Protein AF-A0A7J4Q6X4-F1 (afdb_monomer_lite)

Radius of gyration: 12.21 Å; chains: 1; bounding box: 27×17×36 Å

Secondary structure (DSSP, 8-state):
--HHHHHHHHHHHHHT-TTHHHHHTT-HHHHHHHHHHHHHHHHHHTTSTHHHHHHHHHHHHHHHHHHHHHT--

Structure (mmCIF, N/CA/C/O backbone):
data_AF-A0A7J4Q6X4-F1
#
_entry.id   AF-A0A7J4Q6X4-F1
#
loop_
_atom_site.group_PDB
_atom_site.id
_atom_sit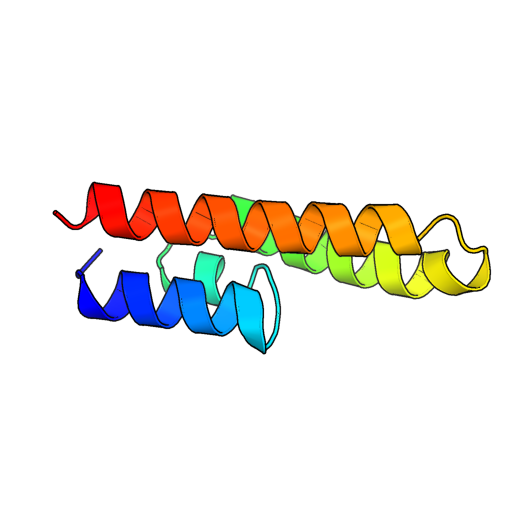e.type_symbol
_atom_site.label_atom_id
_atom_site.label_alt_id
_atom_site.label_comp_id
_atom_site.label_asym_id
_atom_site.label_entity_id
_atom_site.label_seq_id
_atom_site.pdbx_PDB_ins_code
_atom_site.Cartn_x
_atom_site.Cartn_y
_atom_site.Cartn_z
_atom_site.occupancy
_atom_site.B_iso_or_equiv
_atom_site.auth_seq_id
_atom_site.auth_comp_id
_atom_site.auth_asym_id
_atom_site.auth_atom_id
_atom_site.pdbx_PDB_model_num
ATOM 1 N N . VAL A 1 1 ? -5.802 -3.057 15.439 1.00 84.88 1 VAL A N 1
ATOM 2 C CA . VAL A 1 1 ? -5.513 -1.671 14.986 1.00 84.88 1 VAL A CA 1
ATOM 3 C C . VAL A 1 1 ? -6.708 -0.816 15.371 1.00 84.88 1 VAL A C 1
ATOM 5 O O . VAL A 1 1 ? -7.807 -1.342 15.318 1.00 84.88 1 VAL A O 1
ATOM 8 N N . SER A 1 2 ? -6.541 0.427 15.834 1.00 95.94 2 SER A N 1
ATOM 9 C CA . SER A 1 2 ? -7.712 1.275 16.117 1.00 95.94 2 SER A CA 1
ATOM 10 C C . SER A 1 2 ? -8.344 1.767 14.813 1.00 95.94 2 SER A C 1
ATOM 12 O O . SER A 1 2 ? -7.634 1.980 13.830 1.00 95.94 2 SER A O 1
ATOM 14 N N . GLN A 1 3 ? -9.656 2.008 14.801 1.00 96.81 3 GLN A N 1
ATOM 15 C CA . GLN A 1 3 ? -10.366 2.475 13.603 1.00 96.81 3 GLN A CA 1
ATOM 16 C C . GLN A 1 3 ? -9.758 3.766 13.026 1.00 96.81 3 GLN A C 1
ATOM 18 O O . GLN A 1 3 ? -9.522 3.8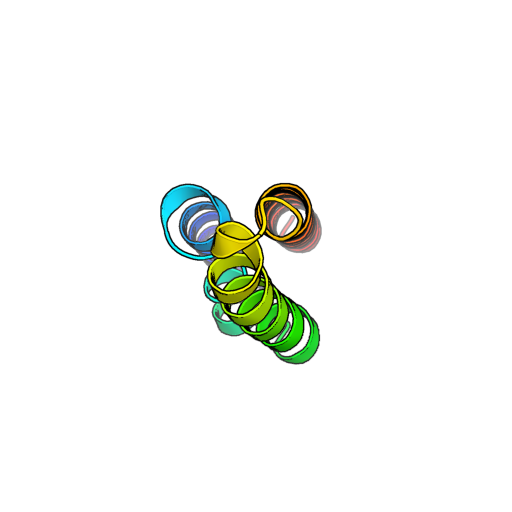65 11.823 1.00 96.81 3 GLN A O 1
ATOM 23 N N . GLY A 1 4 ? -9.407 4.731 13.885 1.00 97.44 4 GLY A N 1
ATOM 24 C CA . GLY A 1 4 ? -8.738 5.965 13.457 1.00 97.44 4 GLY A CA 1
ATOM 25 C C . GLY A 1 4 ? -7.368 5.721 12.813 1.00 97.44 4 GLY A C 1
ATOM 26 O O . GLY A 1 4 ? -7.046 6.345 11.802 1.00 97.44 4 GLY A O 1
ATOM 27 N N . LEU A 1 5 ? -6.583 4.773 13.342 1.00 97.75 5 LEU A N 1
ATOM 28 C CA . LEU A 1 5 ? -5.298 4.388 12.754 1.00 97.75 5 LEU A CA 1
ATOM 29 C C . LEU A 1 5 ? -5.484 3.690 11.400 1.00 97.75 5 LEU A C 1
ATOM 31 O O . LEU A 1 5 ? -4.720 3.957 10.478 1.00 97.75 5 LEU A O 1
ATOM 35 N N . ALA A 1 6 ? -6.504 2.840 11.259 1.00 98.00 6 ALA A N 1
ATOM 36 C CA . ALA A 1 6 ? -6.820 2.175 9.997 1.00 98.00 6 ALA A CA 1
ATOM 37 C C . ALA A 1 6 ? -7.227 3.177 8.902 1.00 98.00 6 ALA A C 1
ATOM 39 O O . ALA A 1 6 ? -6.742 3.092 7.773 1.00 98.00 6 ALA A O 1
ATOM 40 N N . ILE A 1 7 ? -8.050 4.174 9.245 1.00 98.19 7 ILE A N 1
ATOM 41 C CA . ILE A 1 7 ? -8.432 5.252 8.322 1.00 98.19 7 ILE A CA 1
ATOM 42 C C . ILE A 1 7 ? -7.205 6.080 7.925 1.00 98.19 7 ILE A C 1
ATOM 44 O O . ILE A 1 7 ? -6.987 6.322 6.739 1.00 98.19 7 ILE A O 1
ATOM 48 N N . ALA A 1 8 ? -6.369 6.477 8.890 1.00 98.25 8 ALA A N 1
ATOM 49 C CA . ALA A 1 8 ? -5.136 7.207 8.602 1.00 98.25 8 ALA A CA 1
ATOM 50 C C . ALA A 1 8 ? -4.202 6.401 7.682 1.00 98.25 8 ALA A C 1
ATOM 52 O O . ALA A 1 8 ? -3.669 6.942 6.715 1.00 98.25 8 ALA A O 1
ATOM 53 N N . ALA A 1 9 ? -4.052 5.098 7.933 1.00 98.12 9 ALA A N 1
ATOM 54 C CA . ALA A 1 9 ? -3.262 4.202 7.096 1.00 98.12 9 ALA A CA 1
ATOM 55 C C . ALA A 1 9 ? -3.794 4.119 5.657 1.00 98.12 9 ALA A C 1
ATOM 57 O O . ALA A 1 9 ? -3.005 4.211 4.715 1.00 98.12 9 ALA A O 1
ATOM 58 N N . LEU A 1 10 ? -5.115 4.008 5.469 1.00 98.38 10 LEU A N 1
ATOM 59 C CA . LEU A 1 10 ? -5.735 4.041 4.143 1.00 98.38 10 LEU A CA 1
ATOM 60 C C . LEU A 1 10 ? -5.427 5.359 3.418 1.00 98.38 10 LEU A C 1
ATOM 62 O O . LEU A 1 10 ? -4.975 5.334 2.275 1.00 98.38 10 LEU A O 1
ATOM 66 N N . LEU A 1 11 ? -5.633 6.502 4.080 1.00 98.44 11 LEU A N 1
ATOM 67 C CA . LEU A 1 11 ? -5.396 7.816 3.476 1.00 98.44 11 LEU A CA 1
ATOM 68 C C . LEU A 1 11 ? -3.932 7.999 3.066 1.00 98.44 11 LEU A C 1
ATOM 70 O O . LEU A 1 11 ? -3.664 8.479 1.966 1.00 98.44 11 LEU A O 1
ATOM 74 N N . ILE A 1 12 ? -2.986 7.564 3.902 1.00 98.38 12 ILE A N 1
ATOM 75 C CA . ILE A 1 12 ? -1.555 7.611 3.577 1.00 98.38 12 ILE A CA 1
ATOM 76 C C . ILE A 1 12 ? -1.244 6.727 2.362 1.00 98.38 12 ILE A C 1
ATOM 78 O O . ILE A 1 12 ? -0.541 7.174 1.456 1.00 98.38 12 ILE A O 1
ATOM 82 N N . ASN A 1 13 ? -1.778 5.503 2.313 1.00 98.19 13 ASN A N 1
ATOM 83 C CA . ASN A 1 13 ? -1.533 4.585 1.198 1.00 98.19 13 ASN A CA 1
ATOM 84 C C . ASN A 1 13 ? -2.088 5.101 -0.137 1.00 98.19 13 ASN A C 1
ATOM 86 O O . ASN A 1 13 ? -1.485 4.853 -1.176 1.00 98.19 13 ASN A O 1
ATOM 90 N N . VAL A 1 14 ? -3.237 5.780 -0.118 1.00 97.56 14 VAL A N 1
ATOM 91 C CA . VAL A 1 14 ? -3.934 6.216 -1.338 1.00 97.56 14 VAL A CA 1
ATOM 92 C C . VAL A 1 14 ? -3.442 7.578 -1.822 1.00 97.56 14 VAL A C 1
ATOM 94 O O . VAL A 1 14 ? -3.234 7.754 -3.021 1.00 97.56 14 VAL A O 1
ATOM 97 N N . LEU A 1 15 ? -3.266 8.543 -0.914 1.00 97.31 15 LEU A N 1
ATOM 98 C CA . LEU A 1 15 ? -2.979 9.936 -1.273 1.00 97.31 15 LEU A CA 1
ATOM 99 C C . LEU A 1 15 ? -1.488 10.262 -1.325 1.00 97.31 15 LEU A C 1
ATOM 101 O O . LEU A 1 15 ? -1.108 11.213 -2.003 1.00 97.31 15 LEU A O 1
ATOM 105 N N . LEU A 1 16 ? -0.656 9.524 -0.585 1.00 96.56 16 LEU A N 1
ATOM 106 C CA . LEU A 1 16 ? 0.762 9.843 -0.439 1.00 96.56 16 LEU A CA 1
ATOM 107 C C . LEU A 1 16 ? 1.640 8.746 -1.032 1.00 96.56 16 LEU A C 1
ATOM 109 O O . LEU A 1 16 ? 2.230 8.936 -2.092 1.00 96.56 16 LEU A O 1
ATOM 113 N N . ILE A 1 17 ? 1.775 7.621 -0.326 1.00 97.00 17 ILE A N 1
ATOM 114 C CA . ILE A 1 17 ? 2.737 6.567 -0.656 1.00 97.00 17 ILE A CA 1
ATOM 115 C C . ILE A 1 17 ? 2.154 5.207 -0.235 1.00 97.00 17 ILE A C 1
ATOM 117 O O . ILE A 1 17 ? 2.051 4.944 0.971 1.00 97.00 17 ILE A O 1
ATOM 121 N N . PRO A 1 18 ? 1.812 4.309 -1.178 1.00 97.31 18 PRO A N 1
ATOM 122 C CA . PRO A 1 18 ? 1.371 2.961 -0.847 1.00 97.31 18 PRO A CA 1
ATOM 123 C C . PRO A 1 18 ? 2.497 2.199 -0.150 1.00 97.31 18 PRO A C 1
ATOM 125 O O . PRO A 1 18 ? 3.653 2.232 -0.569 1.00 97.31 18 PRO A O 1
ATOM 128 N N . GLY A 1 19 ? 2.156 1.522 0.942 1.00 97.50 19 GLY A N 1
ATOM 129 C CA . GLY A 1 19 ? 3.107 0.807 1.790 1.00 97.50 19 GLY A CA 1
ATOM 130 C C . GLY A 1 19 ? 3.446 1.539 3.076 1.00 97.50 19 GLY A C 1
ATOM 131 O O . GLY A 1 19 ? 3.610 0.891 4.109 1.00 97.50 19 GLY A O 1
ATOM 132 N N . LEU A 1 20 ? 3.461 2.874 3.072 1.00 98.12 20 LEU A N 1
ATOM 133 C CA . LEU A 1 20 ? 3.775 3.634 4.280 1.00 98.12 20 LEU A CA 1
ATOM 134 C C . LEU A 1 20 ? 2.659 3.519 5.327 1.00 98.12 20 LEU A C 1
ATOM 136 O O . LEU A 1 20 ? 2.931 3.203 6.486 1.00 98.12 20 LEU A O 1
ATOM 140 N N . GLY A 1 21 ? 1.400 3.699 4.916 1.00 97.94 21 GLY A N 1
ATOM 141 C CA . GLY A 1 21 ? 0.241 3.511 5.792 1.00 97.94 21 GLY A CA 1
ATOM 142 C C . GLY A 1 21 ? 0.142 2.073 6.303 1.00 97.94 21 GLY A C 1
ATOM 143 O O . GLY A 1 21 ? -0.090 1.843 7.489 1.00 97.94 21 GLY A O 1
ATOM 144 N N . THR A 1 22 ? 0.430 1.103 5.433 1.00 98.50 22 THR A N 1
ATOM 145 C CA . THR A 1 22 ? 0.483 -0.328 5.769 1.00 98.50 22 THR A CA 1
ATOM 146 C C . THR A 1 22 ? 1.510 -0.639 6.87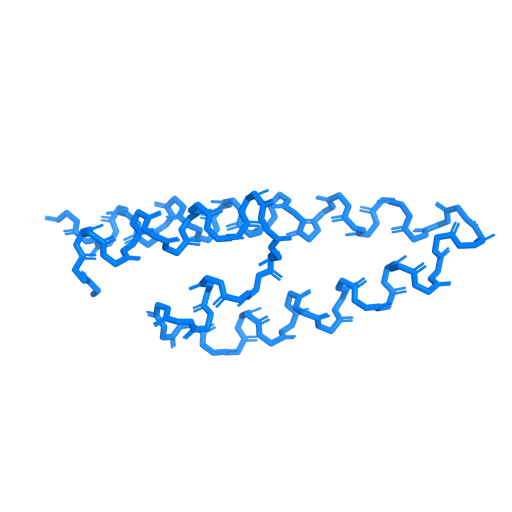1 1.00 98.50 22 THR A C 1
ATOM 148 O O . THR A 1 22 ? 1.201 -1.370 7.815 1.00 98.50 22 THR A O 1
ATOM 151 N N . ILE A 1 23 ? 2.718 -0.060 6.801 1.00 98.56 23 ILE A N 1
ATOM 152 C CA . ILE A 1 23 ? 3.756 -0.224 7.836 1.00 98.56 23 ILE A CA 1
ATOM 153 C C . ILE A 1 23 ? 3.317 0.409 9.157 1.00 98.56 23 ILE A C 1
ATOM 155 O O . ILE A 1 23 ? 3.467 -0.221 10.206 1.00 98.56 23 ILE A O 1
ATOM 159 N N . ILE A 1 24 ? 2.764 1.625 9.111 1.00 97.75 24 ILE A N 1
ATOM 160 C CA . ILE A 1 24 ? 2.286 2.356 10.296 1.00 97.75 24 ILE A CA 1
ATOM 161 C C . ILE A 1 24 ? 1.191 1.565 11.023 1.00 97.75 24 ILE A C 1
ATOM 163 O O . ILE A 1 24 ? 1.189 1.495 12.251 1.00 97.75 24 ILE A O 1
ATOM 167 N N . ALA A 1 25 ? 0.303 0.905 10.277 1.00 97.50 25 ALA A N 1
ATOM 168 C CA . ALA A 1 25 ? -0.733 0.035 10.831 1.00 97.50 25 ALA A CA 1
ATOM 169 C C . ALA A 1 25 ? -0.215 -1.329 11.338 1.00 97.50 25 ALA A C 1
ATOM 171 O O . ALA A 1 25 ? -0.996 -2.126 11.850 1.00 97.50 25 ALA A O 1
ATOM 172 N N . GLY A 1 26 ? 1.085 -1.616 11.219 1.00 97.19 26 GLY A N 1
ATOM 173 C CA . GLY A 1 26 ? 1.719 -2.819 11.766 1.00 97.19 26 GLY A CA 1
ATOM 174 C C . GLY A 1 26 ? 1.917 -3.970 10.774 1.00 97.19 26 GLY A C 1
ATOM 175 O O . GLY A 1 26 ? 2.623 -4.925 11.102 1.00 97.19 26 GLY A O 1
ATOM 176 N N . ARG A 1 27 ? 1.406 -3.876 9.538 1.00 97.38 27 ARG A N 1
ATOM 177 C CA . ARG A 1 27 ? 1.606 -4.879 8.471 1.00 97.38 27 ARG A CA 1
ATOM 178 C C . ARG A 1 27 ? 2.946 -4.674 7.748 1.00 97.38 27 ARG A C 1
ATOM 180 O O . ARG A 1 27 ? 3.013 -4.432 6.545 1.00 97.38 27 ARG A O 1
ATOM 187 N N . LYS A 1 28 ? 4.048 -4.758 8.500 1.00 96.94 28 LYS A N 1
ATOM 188 C CA . LYS A 1 28 ? 5.391 -4.351 8.041 1.00 96.94 28 LYS A CA 1
ATOM 189 C C . LYS A 1 28 ? 5.852 -5.050 6.760 1.00 96.94 28 LYS A C 1
ATOM 191 O O . LYS A 1 28 ? 6.375 -4.376 5.881 1.00 96.94 28 LYS A O 1
ATOM 196 N N . SER A 1 29 ? 5.651 -6.364 6.641 1.00 97.50 29 SER A N 1
ATOM 197 C CA . SER A 1 29 ? 6.100 -7.120 5.464 1.00 97.50 29 SER A CA 1
ATOM 198 C C . SER A 1 29 ? 5.356 -6.695 4.198 1.00 97.50 29 SER A C 1
ATOM 200 O O . SER A 1 29 ? 6.002 -6.366 3.209 1.00 97.50 29 SER A O 1
ATOM 202 N N . GLU A 1 30 ? 4.019 -6.627 4.234 1.00 97.88 30 GLU A N 1
ATOM 203 C CA . GLU A 1 30 ? 3.214 -6.153 3.095 1.00 97.88 30 GLU A CA 1
ATOM 204 C C . GLU A 1 30 ? 3.613 -4.737 2.685 1.00 97.88 30 GLU A C 1
ATOM 206 O O . GLU A 1 30 ? 3.867 -4.475 1.511 1.00 97.88 30 GLU A O 1
ATOM 211 N N . GLY A 1 31 ? 3.730 -3.830 3.657 1.00 98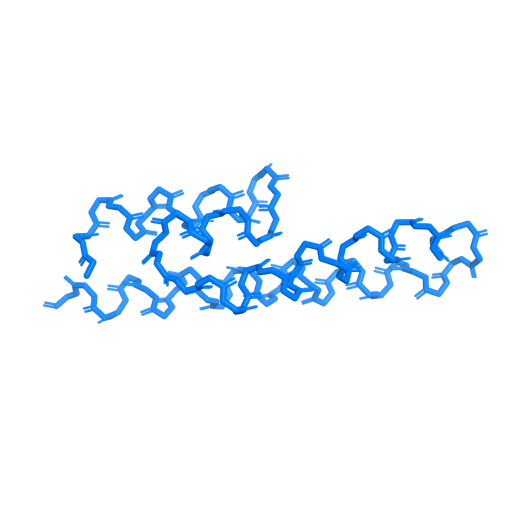.44 31 GLY A N 1
ATOM 212 C CA . GLY A 1 31 ? 4.079 -2.449 3.364 1.00 98.44 31 GLY A CA 1
ATOM 213 C C . GLY A 1 31 ? 5.509 -2.284 2.841 1.00 98.44 31 GLY A C 1
ATOM 214 O O . GLY A 1 31 ? 5.739 -1.466 1.955 1.00 98.44 31 GLY A O 1
ATOM 215 N N . LEU A 1 32 ? 6.461 -3.106 3.297 1.00 98.56 32 LEU A N 1
ATOM 216 C CA . LEU A 1 32 ? 7.818 -3.127 2.747 1.00 98.56 32 LEU A CA 1
ATOM 217 C C . LEU A 1 32 ? 7.824 -3.587 1.282 1.00 98.56 32 LEU A C 1
ATOM 219 O O . LEU A 1 32 ? 8.476 -2.955 0.453 1.00 98.56 32 LEU A O 1
ATOM 223 N N . PHE A 1 33 ? 7.075 -4.640 0.940 1.00 98.62 33 PHE A N 1
ATOM 224 C CA . PHE A 1 33 ? 6.944 -5.079 -0.452 1.00 98.62 33 PHE A CA 1
ATOM 225 C C . PHE A 1 33 ? 6.273 -4.018 -1.330 1.00 98.62 33 PHE A C 1
ATOM 227 O O . PHE A 1 33 ? 6.740 -3.782 -2.442 1.00 98.62 33 PHE A O 1
ATOM 234 N N . GLN A 1 34 ? 5.233 -3.343 -0.828 1.00 98.62 34 GLN A N 1
ATOM 235 C CA . GLN A 1 34 ? 4.592 -2.219 -1.520 1.00 98.62 34 GLN A CA 1
ATOM 236 C C . GLN A 1 34 ? 5.604 -1.099 -1.816 1.00 98.62 34 GLN A C 1
ATOM 238 O O . GLN A 1 34 ? 5.703 -0.662 -2.959 1.00 98.62 34 GLN A O 1
ATOM 243 N N . LEU A 1 35 ? 6.424 -0.699 -0.838 1.00 98.56 35 LEU A N 1
ATOM 244 C CA . LEU A 1 35 ? 7.453 0.330 -1.036 1.00 98.56 35 LEU A CA 1
ATOM 245 C C . LEU A 1 35 ? 8.545 -0.097 -2.028 1.00 98.56 35 LEU A C 1
ATOM 247 O O . LEU A 1 35 ? 8.924 0.686 -2.897 1.00 98.56 35 LEU A O 1
ATOM 251 N N . ILE A 1 36 ? 9.046 -1.333 -1.931 1.00 98.62 36 ILE A N 1
ATOM 252 C CA . ILE A 1 36 ? 10.070 -1.849 -2.853 1.00 98.62 36 ILE A CA 1
ATOM 253 C C . ILE A 1 36 ? 9.524 -1.891 -4.284 1.00 98.62 36 ILE A C 1
ATOM 255 O O . ILE A 1 36 ? 10.173 -1.397 -5.206 1.00 98.62 36 ILE A O 1
ATOM 259 N N . LEU A 1 37 ? 8.321 -2.438 -4.477 1.00 98.50 37 LEU A N 1
ATOM 260 C CA . LEU A 1 37 ? 7.689 -2.509 -5.794 1.00 98.50 37 LEU A CA 1
ATOM 261 C C . LEU A 1 37 ? 7.341 -1.129 -6.342 1.00 98.50 37 LEU A C 1
ATOM 263 O O . LEU A 1 37 ? 7.430 -0.933 -7.550 1.00 98.50 37 LEU A O 1
ATOM 267 N N . LEU A 1 38 ? 6.994 -0.168 -5.485 1.00 98.50 38 LEU A N 1
ATOM 268 C CA . LEU A 1 38 ? 6.810 1.216 -5.898 1.00 98.50 38 LEU A CA 1
ATOM 269 C C . LEU A 1 38 ? 8.109 1.801 -6.463 1.00 98.50 38 LEU A C 1
ATOM 271 O O . LEU A 1 38 ? 8.105 2.346 -7.563 1.00 98.50 38 LEU A O 1
ATOM 275 N N . ILE A 1 39 ? 9.224 1.662 -5.740 1.00 98.50 39 ILE A N 1
ATOM 276 C CA . ILE A 1 39 ? 10.531 2.177 -6.176 1.00 98.50 39 ILE A CA 1
ATOM 277 C C . ILE A 1 39 ? 10.951 1.517 -7.496 1.00 98.50 39 ILE A C 1
ATOM 279 O O . ILE A 1 39 ? 11.333 2.210 -8.441 1.00 98.50 39 ILE A O 1
ATOM 283 N N . ILE A 1 40 ? 10.823 0.190 -7.591 1.00 98.50 40 ILE A N 1
ATOM 284 C CA . ILE A 1 40 ? 11.105 -0.565 -8.821 1.00 98.50 40 ILE A CA 1
ATOM 285 C C . ILE A 1 40 ? 10.178 -0.113 -9.956 1.00 98.50 40 ILE A C 1
ATOM 287 O O . ILE A 1 40 ? 10.640 0.126 -11.068 1.00 98.50 40 ILE A O 1
ATOM 291 N N . GLY A 1 41 ? 8.882 0.045 -9.690 1.00 98.50 41 GLY A N 1
ATOM 292 C CA . GLY A 1 41 ? 7.893 0.489 -10.667 1.00 98.50 41 GLY A CA 1
ATOM 293 C C . GLY A 1 41 ? 8.187 1.892 -11.197 1.00 98.50 41 GLY A C 1
ATOM 294 O O . GLY A 1 41 ? 8.120 2.116 -12.403 1.00 98.50 41 GLY A O 1
ATOM 295 N N . ILE A 1 42 ? 8.597 2.828 -10.339 1.00 98.31 42 ILE A N 1
ATOM 296 C CA . ILE A 1 42 ? 9.017 4.172 -10.760 1.00 98.31 42 ILE A CA 1
ATOM 297 C C . ILE A 1 42 ? 10.250 4.080 -11.667 1.00 98.31 42 ILE A C 1
ATOM 299 O O . ILE A 1 42 ? 10.247 4.640 -12.761 1.00 98.31 42 IL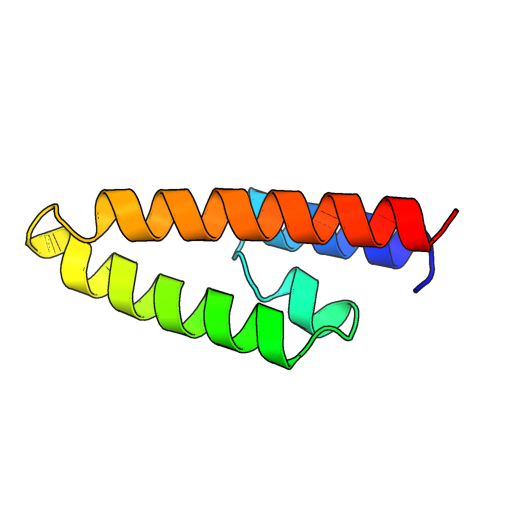E A O 1
ATOM 303 N N . ALA A 1 43 ? 11.273 3.318 -11.270 1.00 98.38 43 ALA A N 1
ATOM 304 C CA . ALA A 1 43 ? 12.480 3.131 -12.078 1.00 98.38 43 ALA A CA 1
ATOM 305 C C . ALA A 1 43 ? 12.196 2.446 -13.429 1.00 98.38 43 ALA A C 1
ATOM 307 O O . ALA A 1 43 ? 12.802 2.775 -14.443 1.00 98.38 43 ALA A O 1
ATOM 308 N N . LEU A 1 44 ? 11.244 1.517 -13.487 1.00 98.38 44 LEU A N 1
ATOM 309 C CA . LEU A 1 44 ? 10.855 0.856 -14.733 1.00 98.38 44 LEU A CA 1
ATOM 310 C C . LEU A 1 44 ? 9.868 1.678 -15.576 1.00 98.38 44 LEU A C 1
ATOM 312 O O . LEU A 1 44 ? 9.617 1.338 -16.734 1.00 98.38 44 LEU A O 1
ATOM 316 N N . SER A 1 45 ? 9.308 2.764 -15.037 1.00 98.25 45 SER A N 1
ATOM 317 C CA . SER A 1 45 ? 8.366 3.623 -15.768 1.00 98.25 45 SER A CA 1
ATOM 318 C C . SER A 1 45 ? 9.046 4.384 -16.908 1.00 98.25 45 SER A C 1
ATOM 320 O O . SER A 1 45 ? 8.381 4.709 -17.887 1.00 98.25 45 SER A O 1
ATOM 322 N N . PHE A 1 46 ? 10.375 4.555 -16.859 1.00 97.44 46 PHE A N 1
ATOM 323 C CA . PHE A 1 46 ? 11.172 5.041 -17.994 1.00 97.44 46 PHE A CA 1
ATOM 324 C C . PHE A 1 46 ? 11.052 4.145 -19.241 1.00 97.44 46 PHE A C 1
ATOM 326 O O . PHE A 1 46 ? 11.220 4.625 -20.357 1.00 97.44 46 PHE A O 1
ATOM 333 N N . PHE A 1 47 ? 10.708 2.865 -19.062 1.00 97.50 47 PHE A N 1
ATOM 334 C CA . PHE A 1 47 ? 10.458 1.899 -20.136 1.00 97.50 47 PHE A CA 1
ATOM 335 C C . PHE A 1 47 ? 8.963 1.592 -20.322 1.00 97.50 47 PHE A C 1
ATOM 337 O O . PHE A 1 47 ? 8.615 0.594 -20.947 1.00 97.50 47 PHE A O 1
ATOM 344 N N . LEU A 1 48 ? 8.070 2.409 -19.745 1.00 96.50 48 LEU A N 1
ATOM 345 C CA . LEU A 1 48 ? 6.603 2.266 -19.724 1.00 96.50 48 LEU A CA 1
ATOM 346 C C . LEU A 1 48 ? 6.056 1.017 -19.007 1.00 96.50 48 LEU A C 1
ATOM 348 O O . LEU A 1 48 ? 4.926 1.046 -18.525 1.00 96.50 48 LEU A O 1
ATOM 352 N N . ILE A 1 49 ? 6.845 -0.048 -18.844 1.00 95.75 49 ILE A N 1
ATOM 353 C CA . ILE A 1 49 ? 6.442 -1.272 -18.128 1.00 95.75 49 ILE A CA 1
ATOM 354 C C . ILE A 1 49 ? 6.266 -1.054 -16.621 1.00 95.75 49 ILE A C 1
ATOM 356 O O . ILE A 1 49 ? 5.560 -1.811 -15.959 1.00 95.75 49 ILE A O 1
ATOM 360 N N . GLY A 1 50 ? 6.893 -0.015 -16.066 1.00 97.81 50 GLY A N 1
ATOM 361 C CA . GLY A 1 50 ? 6.743 0.336 -14.660 1.00 97.81 50 GLY A CA 1
ATOM 362 C C . GLY A 1 50 ? 5.393 0.963 -14.317 1.00 97.81 50 GLY A C 1
ATOM 363 O O . GLY A 1 50 ? 4.936 0.815 -13.186 1.00 97.81 50 GLY A O 1
ATOM 364 N N . ILE A 1 51 ? 4.712 1.587 -15.284 1.00 98.00 51 ILE A N 1
ATOM 365 C CA . ILE A 1 51 ? 3.425 2.258 -15.052 1.00 98.00 51 ILE A CA 1
ATOM 366 C C . ILE A 1 51 ? 2.368 1.255 -14.546 1.00 98.00 51 ILE A C 1
ATOM 368 O O . ILE A 1 51 ? 1.782 1.508 -13.490 1.00 98.00 51 ILE A O 1
ATOM 372 N N . PRO A 1 52 ? 2.161 0.086 -15.194 1.00 98.38 52 PRO A N 1
ATOM 373 C CA . PRO A 1 52 ? 1.304 -0.964 -14.644 1.00 98.38 52 PRO A CA 1
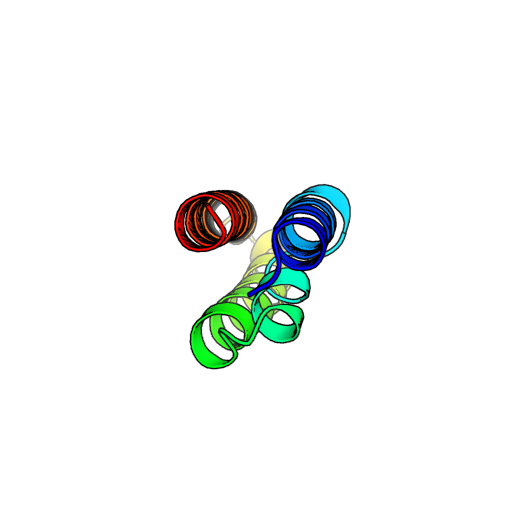ATOM 374 C C . PRO A 1 52 ? 1.688 -1.406 -13.227 1.00 98.38 52 PRO A C 1
ATOM 376 O O . PRO A 1 52 ? 0.804 -1.611 -12.399 1.00 98.38 52 PRO A O 1
ATOM 379 N N . ILE A 1 53 ? 2.987 -1.521 -12.920 1.00 98.31 53 ILE A N 1
ATOM 380 C CA . ILE A 1 53 ? 3.465 -1.935 -11.590 1.00 98.31 53 ILE A CA 1
ATOM 381 C C . ILE A 1 53 ? 3.052 -0.905 -10.537 1.00 98.31 53 ILE A C 1
ATOM 383 O O . ILE A 1 53 ? 2.478 -1.275 -9.515 1.00 98.31 53 ILE A O 1
ATOM 387 N N . VAL A 1 54 ? 3.292 0.383 -10.797 1.00 98.50 54 VAL A N 1
ATOM 388 C CA . VAL A 1 54 ? 2.926 1.468 -9.876 1.00 98.50 54 VAL A CA 1
ATOM 389 C C . VAL A 1 54 ? 1.420 1.466 -9.606 1.00 98.50 54 VAL A C 1
ATOM 391 O O . VAL A 1 54 ? 1.010 1.540 -8.449 1.00 98.50 54 VAL A O 1
ATOM 394 N N . ILE A 1 55 ? 0.594 1.307 -10.647 1.00 98.38 55 ILE A N 1
ATOM 395 C CA . ILE A 1 55 ? -0.868 1.243 -10.507 1.00 98.38 55 ILE A CA 1
ATOM 396 C C . ILE A 1 55 ? -1.286 0.046 -9.643 1.00 98.38 55 ILE A C 1
ATOM 398 O O . ILE A 1 55 ? -2.088 0.206 -8.723 1.00 98.38 55 ILE A O 1
ATOM 402 N N . LEU A 1 56 ? -0.731 -1.143 -9.897 1.00 98.50 56 LEU A N 1
ATOM 403 C CA . LEU A 1 56 ? -1.048 -2.348 -9.125 1.00 98.50 56 LEU A CA 1
ATOM 404 C C . LEU A 1 56 ? -0.656 -2.210 -7.651 1.00 98.50 56 LEU A C 1
ATOM 406 O O . LEU A 1 56 ? -1.416 -2.621 -6.775 1.00 98.50 56 LEU A O 1
ATOM 410 N N . VAL A 1 57 ? 0.490 -1.593 -7.363 1.00 98.56 57 VAL A N 1
ATOM 411 C CA . VAL A 1 57 ? 0.919 -1.310 -5.988 1.00 98.56 57 VAL A CA 1
ATOM 412 C C . VAL A 1 57 ? -0.029 -0.319 -5.306 1.00 98.56 57 VAL A C 1
ATOM 414 O O . VAL A 1 57 ? -0.365 -0.513 -4.138 1.00 98.56 57 VAL A O 1
ATOM 417 N N . TRP A 1 58 ? -0.520 0.696 -6.023 1.00 98.31 58 TRP A N 1
ATOM 418 C CA . TRP A 1 58 ? -1.511 1.642 -5.495 1.00 98.31 58 TRP A CA 1
ATOM 419 C C . TRP A 1 58 ? -2.840 0.962 -5.156 1.00 98.31 58 TRP A C 1
ATOM 421 O O . TRP A 1 58 ? -3.386 1.160 -4.068 1.00 98.31 58 TRP A O 1
ATOM 431 N N . ILE A 1 59 ? -3.336 0.108 -6.058 1.00 98.56 59 ILE A N 1
ATOM 432 C CA . ILE A 1 59 ? -4.542 -0.698 -5.827 1.00 98.56 59 ILE A CA 1
ATOM 433 C C . ILE A 1 59 ? -4.334 -1.615 -4.619 1.00 98.56 59 ILE A C 1
ATOM 435 O O . ILE A 1 59 ? -5.212 -1.715 -3.762 1.00 98.56 59 ILE A O 1
ATOM 439 N N . TRP A 1 60 ? -3.164 -2.246 -4.505 1.00 98.62 60 TRP A N 1
ATOM 440 C CA . TRP A 1 60 ? -2.848 -3.084 -3.354 1.00 98.62 60 TRP A CA 1
ATOM 441 C C . TRP A 1 60 ? -2.851 -2.279 -2.044 1.00 98.62 60 TRP A C 1
ATOM 443 O O . TRP A 1 60 ? -3.478 -2.706 -1.076 1.00 98.62 60 TRP A O 1
ATOM 453 N N . GLY A 1 61 ? -2.255 -1.083 -2.022 1.00 98.56 61 GLY A N 1
ATOM 454 C CA . GLY A 1 61 ? -2.282 -0.183 -0.863 1.00 98.56 61 GLY A CA 1
ATOM 455 C C . GLY A 1 61 ? -3.701 0.206 -0.422 1.00 98.56 61 GLY A C 1
ATOM 456 O O . GLY A 1 61 ? -3.983 0.230 0.781 1.00 98.56 61 GLY A O 1
ATOM 457 N N . LEU A 1 62 ? -4.607 0.449 -1.379 1.00 98.56 62 LEU A N 1
ATOM 458 C CA . LEU A 1 62 ? -6.034 0.683 -1.125 1.00 98.56 62 LEU A CA 1
ATOM 459 C C . LEU A 1 62 ? -6.702 -0.554 -0.505 1.00 98.56 62 LEU A C 1
ATOM 461 O O . LEU A 1 62 ? -7.367 -0.439 0.525 1.00 98.56 62 LEU A O 1
ATOM 465 N N . VAL A 1 63 ? -6.514 -1.737 -1.100 1.00 98.62 63 VAL A N 1
ATOM 466 C CA . VAL A 1 63 ? -7.107 -2.986 -0.596 1.00 98.62 63 VAL A CA 1
ATOM 467 C C . VAL A 1 63 ? -6.632 -3.279 0.826 1.00 98.62 63 VAL A C 1
ATOM 469 O O . VAL A 1 63 ? -7.464 -3.567 1.687 1.00 98.62 63 VAL A O 1
ATOM 472 N N . THR A 1 64 ? -5.332 -3.149 1.106 1.00 98.44 64 THR A N 1
ATOM 473 C CA . THR A 1 64 ? -4.797 -3.338 2.462 1.00 98.44 64 THR A CA 1
ATOM 474 C C . THR A 1 64 ? -5.397 -2.326 3.444 1.00 98.44 64 THR A C 1
ATOM 476 O O . THR A 1 64 ? -5.771 -2.703 4.551 1.00 98.44 64 THR A O 1
ATOM 479 N N . GLY A 1 65 ? -5.572 -1.061 3.046 1.00 98.06 65 GLY A N 1
ATOM 480 C CA . GLY A 1 65 ? -6.237 -0.057 3.884 1.00 98.06 65 GLY A CA 1
ATOM 481 C C . GLY A 1 65 ? -7.696 -0.410 4.210 1.00 98.06 65 GLY A C 1
ATOM 482 O O . GLY A 1 65 ? -8.116 -0.294 5.358 1.00 98.06 65 GLY A O 1
ATOM 483 N N . ILE A 1 66 ? -8.460 -0.911 3.234 1.00 98.31 66 ILE A N 1
ATOM 484 C CA . ILE A 1 66 ? -9.846 -1.365 3.446 1.00 98.31 66 ILE A CA 1
ATOM 485 C C . ILE A 1 66 ? -9.894 -2.585 4.377 1.00 98.31 66 ILE A C 1
ATOM 487 O O . ILE A 1 66 ? -10.775 -2.664 5.232 1.00 98.31 66 ILE A O 1
ATOM 491 N N . GLN A 1 67 ? -8.960 -3.530 4.234 1.00 98.38 67 GLN A N 1
ATOM 492 C CA . GLN A 1 67 ? -8.857 -4.687 5.131 1.00 98.38 67 GLN A CA 1
ATOM 493 C C . GLN A 1 67 ? -8.607 -4.249 6.576 1.00 98.38 67 GLN A C 1
ATOM 495 O O . GLN A 1 67 ? -9.303 -4.707 7.473 1.00 98.38 67 GLN A O 1
ATOM 500 N N . LEU A 1 68 ? -7.688 -3.303 6.789 1.00 98.06 68 LEU A N 1
ATOM 501 C CA . LEU A 1 68 ? -7.389 -2.767 8.118 1.00 98.06 68 LEU A CA 1
ATOM 502 C C . LEU A 1 68 ? -8.598 -2.090 8.775 1.00 98.06 68 LEU A C 1
ATOM 504 O O . LEU A 1 68 ? -8.750 -2.187 9.988 1.00 98.06 68 LEU A O 1
ATOM 508 N N . ILE A 1 69 ? -9.445 -1.403 7.999 1.00 98.12 69 ILE A N 1
ATOM 509 C CA . ILE A 1 69 ? -10.682 -0.800 8.522 1.00 98.12 69 ILE A CA 1
ATOM 510 C C . ILE A 1 69 ? -11.657 -1.893 8.959 1.00 98.12 69 ILE A C 1
ATOM 512 O O . ILE A 1 69 ? -12.159 -1.828 10.073 1.00 98.12 69 ILE A O 1
ATOM 516 N N . LYS A 1 70 ? -11.868 -2.918 8.125 1.00 97.69 70 LYS A N 1
ATOM 517 C CA . LYS A 1 70 ? -12.747 -4.055 8.448 1.00 97.69 70 LYS A CA 1
ATOM 518 C C . LYS A 1 70 ? -12.272 -4.860 9.658 1.00 97.69 70 LYS A C 1
ATOM 520 O O . LYS A 1 70 ? -13.086 -5.413 10.376 1.00 97.69 70 LYS A O 1
ATOM 525 N N . GLU A 1 71 ? -10.962 -4.953 9.869 1.00 96.50 71 GLU A N 1
ATOM 526 C CA . GLU A 1 71 ? -10.361 -5.611 11.039 1.00 96.50 71 GLU A CA 1
ATOM 527 C C . GLU A 1 71 ? -10.437 -4.764 12.321 1.00 96.50 71 GLU A C 1
ATOM 529 O O . GLU A 1 71 ? -10.129 -5.264 13.403 1.00 96.50 71 GLU A O 1
ATOM 534 N N . ALA A 1 72 ? -10.746 -3.471 12.198 1.00 94.81 72 ALA A N 1
ATOM 535 C CA . ALA A 1 72 ? -10.846 -2.538 13.316 1.00 94.81 72 ALA A CA 1
ATOM 536 C C . ALA A 1 72 ? -12.294 -2.286 13.775 1.00 94.81 72 ALA A C 1
ATOM 538 O O . ALA A 1 72 ? -12.472 -1.588 14.777 1.00 94.81 72 ALA A O 1
ATOM 539 N N . GLU A 1 73 ? -13.281 -2.811 13.039 1.00 87.88 73 GLU A N 1
ATOM 540 C CA . GLU A 1 73 ? -14.687 -2.947 13.457 1.00 87.88 73 GLU A CA 1
ATOM 541 C C . GLU A 1 73 ? -14.843 -4.084 14.477 1.00 87.88 73 GLU A C 1
ATOM 543 O O . GLU A 1 73 ? -15.600 -3.879 15.454 1.00 87.88 73 GLU A O 1
#

pLDDT: mean 97.61, std 2.05, range [84.88, 98.62]

Sequence (73 aa):
VSQGLAIAALLINVLLIPGLGTIIAGRKSEGLFQLILLIIGIALSFFLIGIPIVILVWIWGLVTGIQLIKEAE

Foldseek 3Di:
DALVLLQVLLCCLQPPAQLPSCVSLPVNVLSVVLRVQCVVLVVCVVVPPSVVSNVVSSVSSNVSSVVSNVVND